Protein AF-A0A455UGQ3-F1 (afdb_monomer_lite)

Radius of gyration: 17.19 Å; chains: 1; bounding box: 38×40×40 Å

pLDDT: mean 86.92, std 17.11, range [35.88, 97.94]

InterPro domains:
  IPR006054 DNA polymerase III epsilon subunit, exonuclease domain [TIGR00573] (2-91)
  IPR012337 Ribonuclease H-like superfamily [SSF53098] (2-90)
  IPR013520 Ribonuclease H-like domain [PF00929] (2-85)
  IPR036397 Ribonuclease H superfamily [G3DSA:3.30.420.10] (1-94)

Sequence (102 aa):
MIHNAPFDVGFIDHELGMLNQQRKAPVLGPVRDHCAVLDTLTMARAMHPGQRNSLDALCKRYDIDNGHRVLHGALLDSEILAEVYLAMTGANSADLGCGLCG

Secondary structure (DSSP, 8-state):
-BTTHHHHHHHHHHHHHHHHHH-SSPPP--GGGTS---BHHHHHHHHSTTS--SHHHHHHHHT---TT-SS--HHHHHHHHHHHHHHHHT--TTTTT--S--

Structure (mmCIF, N/CA/C/O backbone):
data_AF-A0A455UGQ3-F1
#
_entry.id   AF-A0A455UGQ3-F1
#
loop_
_atom_site.group_PDB
_atom_site.id
_atom_site.type_symbol
_atom_site.label_atom_id
_atom_site.label_alt_id
_atom_site.label_comp_id
_atom_site.label_asym_id
_atom_site.label_entity_id
_atom_site.label_seq_id
_atom_site.pdbx_PDB_ins_code
_atom_site.Cartn_x
_atom_site.Cartn_y
_atom_site.Cartn_z
_atom_site.occupancy
_atom_site.B_iso_or_equiv
_atom_site.auth_seq_id
_atom_site.auth_comp_id
_atom_site.auth_asym_id
_atom_site.auth_atom_id
_atom_site.pdbx_PDB_model_num
ATOM 1 N N . MET A 1 1 ? -0.939 -6.042 -2.475 1.00 91.62 1 MET A N 1
ATOM 2 C CA . MET A 1 1 ? -1.850 -5.027 -1.899 1.00 91.62 1 MET A CA 1
ATOM 3 C C . MET A 1 1 ? -1.037 -3.791 -1.587 1.00 91.62 1 MET A C 1
ATOM 5 O O . MET A 1 1 ? 0.033 -3.936 -1.018 1.00 91.62 1 MET A O 1
ATOM 9 N N . ILE A 1 2 ? -1.479 -2.618 -2.029 1.00 96.25 2 ILE A N 1
ATOM 10 C CA . ILE A 1 2 ? -0.735 -1.361 -1.887 1.00 96.25 2 ILE A CA 1
ATOM 11 C C . ILE A 1 2 ? -1.746 -0.260 -1.564 1.00 96.25 2 ILE A C 1
ATOM 13 O O . ILE A 1 2 ? -2.832 -0.237 -2.144 1.00 96.25 2 ILE A O 1
ATOM 17 N N . HIS A 1 3 ? -1.419 0.632 -0.633 1.00 96.56 3 HIS A N 1
ATOM 18 C CA . HIS A 1 3 ? -2.263 1.782 -0.330 1.00 96.56 3 HIS A CA 1
ATOM 19 C C . HIS A 1 3 ? -1.915 2.931 -1.267 1.00 96.56 3 HIS A C 1
ATOM 21 O O . HIS A 1 3 ? -0.808 3.445 -1.185 1.00 96.56 3 HIS A O 1
ATOM 27 N N . ASN A 1 4 ? -2.850 3.330 -2.138 1.00 96.56 4 ASN A N 1
ATOM 28 C CA . ASN A 1 4 ? -2.581 4.225 -3.268 1.00 96.56 4 ASN A CA 1
ATOM 29 C C . ASN A 1 4 ? -1.672 3.574 -4.329 1.00 96.56 4 ASN A C 1
ATOM 31 O O . ASN A 1 4 ? -0.700 4.166 -4.794 1.00 96.56 4 ASN A O 1
ATOM 35 N N . ALA A 1 5 ? -2.038 2.358 -4.750 1.00 96.94 5 ALA A N 1
ATOM 36 C CA . ALA A 1 5 ? -1.253 1.529 -5.671 1.00 96.94 5 ALA A CA 1
ATOM 37 C C . ALA A 1 5 ? -0.688 2.217 -6.933 1.00 96.94 5 ALA A C 1
ATOM 39 O O . ALA A 1 5 ? 0.414 1.845 -7.336 1.00 96.94 5 ALA A O 1
ATOM 40 N N . PRO A 1 6 ? -1.367 3.188 -7.585 1.00 96.88 6 PRO A N 1
ATOM 41 C CA . PRO A 1 6 ? -0.798 3.872 -8.747 1.00 96.88 6 PRO A CA 1
ATOM 42 C C . PRO A 1 6 ? 0.550 4.554 -8.483 1.00 96.88 6 PRO A C 1
ATOM 44 O O . PRO A 1 6 ? 1.333 4.695 -9.418 1.00 96.88 6 PRO A O 1
ATOM 47 N N . PHE A 1 7 ? 0.822 4.965 -7.240 1.00 96.06 7 PHE A N 1
ATOM 48 C CA . PHE A 1 7 ? 2.097 5.565 -6.861 1.00 96.06 7 PHE A CA 1
ATOM 49 C C . PHE A 1 7 ? 3.225 4.529 -6.936 1.00 96.06 7 PHE A C 1
ATOM 51 O O . PHE A 1 7 ? 4.092 4.631 -7.801 1.00 96.06 7 PHE A O 1
ATOM 58 N N . ASP A 1 8 ? 3.177 3.492 -6.102 1.00 96.25 8 ASP A N 1
ATOM 59 C CA . ASP A 1 8 ? 4.235 2.482 -6.012 1.00 96.25 8 ASP A CA 1
ATOM 60 C C . ASP A 1 8 ? 4.390 1.683 -7.310 1.00 96.25 8 ASP A C 1
ATOM 62 O O . ASP A 1 8 ? 5.509 1.451 -7.760 1.00 96.25 8 ASP A O 1
ATOM 66 N N . VAL A 1 9 ? 3.282 1.303 -7.961 1.00 97.06 9 VAL A N 1
ATOM 67 C CA . VAL A 1 9 ? 3.337 0.592 -9.251 1.00 97.06 9 VAL A CA 1
ATOM 68 C C . VAL A 1 9 ? 3.991 1.460 -10.320 1.00 97.06 9 VAL A C 1
ATOM 70 O O . VAL A 1 9 ? 4.809 0.956 -11.080 1.00 97.06 9 VAL A O 1
ATOM 73 N N . GLY A 1 10 ? 3.693 2.763 -10.346 1.00 97.44 10 GLY A N 1
ATOM 74 C CA . GLY A 1 10 ? 4.334 3.692 -11.274 1.00 97.44 10 GLY A CA 1
ATOM 75 C C . GLY A 1 10 ? 5.847 3.782 -11.063 1.00 97.44 10 GLY A C 1
ATOM 76 O O . GLY A 1 10 ? 6.596 3.776 -12.039 1.00 97.44 10 GLY A O 1
ATOM 77 N N . PHE A 1 11 ? 6.303 3.808 -9.806 1.00 97.75 11 PHE A N 1
ATOM 78 C CA . PHE A 1 11 ? 7.732 3.777 -9.481 1.00 97.75 11 PHE A CA 1
ATOM 79 C C . PHE A 1 11 ? 8.393 2.463 -9.903 1.00 97.75 11 PHE A C 1
ATOM 81 O O . PHE A 1 11 ? 9.447 2.489 -10.534 1.00 97.75 11 PHE A O 1
ATOM 88 N N . ILE A 1 12 ? 7.773 1.319 -9.610 1.00 97.12 12 ILE A N 1
ATOM 89 C CA . ILE A 1 12 ? 8.338 0.015 -9.973 1.00 97.12 12 ILE A CA 1
ATOM 90 C C . ILE A 1 12 ? 8.400 -0.139 -11.497 1.00 97.12 12 ILE A C 1
ATOM 92 O O . ILE A 1 12 ? 9.448 -0.502 -12.023 1.00 97.12 12 ILE A O 1
ATOM 96 N N . ASP A 1 13 ? 7.323 0.181 -12.219 1.00 97.62 13 ASP A N 1
ATOM 97 C CA . ASP A 1 13 ? 7.289 0.108 -13.685 1.00 97.62 13 ASP A CA 1
ATOM 98 C C . ASP A 1 13 ? 8.355 1.019 -14.320 1.00 97.62 13 ASP A C 1
ATOM 100 O O . ASP A 1 13 ? 8.999 0.640 -15.302 1.00 97.62 13 ASP A O 1
ATOM 104 N N . HIS A 1 14 ? 8.591 2.202 -13.740 1.00 97.94 14 HIS A N 1
ATOM 105 C CA . HIS A 1 14 ? 9.648 3.110 -14.182 1.00 97.94 14 HIS A CA 1
ATOM 106 C C . HIS A 1 14 ? 11.047 2.500 -14.013 1.00 97.94 14 HIS A C 1
ATOM 108 O O . HIS A 1 14 ? 11.821 2.464 -14.973 1.00 97.94 14 HIS A O 1
ATOM 114 N N . GLU A 1 15 ? 11.352 1.970 -12.827 1.00 97.62 15 GLU A N 1
ATOM 115 C CA . GLU A 1 15 ? 12.637 1.326 -12.525 1.00 97.62 15 GLU A CA 1
ATOM 116 C C . GLU A 1 15 ? 12.868 0.076 -13.388 1.00 97.62 15 GLU A C 1
ATOM 118 O O . GLU A 1 15 ? 13.961 -0.136 -13.918 1.00 97.62 15 GLU A O 1
ATOM 123 N N . LEU A 1 16 ? 11.826 -0.730 -13.623 1.00 96.62 16 LEU A N 1
ATOM 124 C CA . LEU A 1 16 ? 11.881 -1.857 -14.560 1.00 96.62 16 LEU A CA 1
ATOM 125 C C . LEU A 1 16 ? 12.203 -1.384 -15.985 1.00 96.62 16 LEU A C 1
ATOM 127 O O . LEU A 1 16 ? 13.026 -1.997 -16.669 1.00 96.62 16 LEU A O 1
ATOM 131 N N . GLY A 1 17 ? 11.618 -0.264 -16.416 1.00 96.56 17 GLY A N 1
ATOM 132 C CA . GLY A 1 17 ? 11.936 0.390 -17.683 1.00 96.56 17 GLY A CA 1
ATOM 133 C C . GLY A 1 17 ? 13.405 0.809 -17.785 1.00 96.56 17 GLY A C 1
ATOM 134 O O . GLY A 1 17 ? 14.053 0.531 -18.796 1.00 96.56 17 GLY A O 1
ATOM 135 N N . MET A 1 18 ? 13.958 1.412 -16.729 1.00 97.19 18 MET A N 1
ATOM 136 C CA . MET A 1 18 ? 15.379 1.773 -16.663 1.00 97.19 18 MET A CA 1
ATOM 137 C C . MET A 1 18 ? 16.282 0.534 -16.715 1.00 97.19 18 MET A C 1
ATOM 139 O O . MET A 1 18 ? 17.250 0.497 -17.478 1.00 97.19 18 MET A O 1
ATOM 143 N N . LEU A 1 19 ? 15.939 -0.523 -15.977 1.00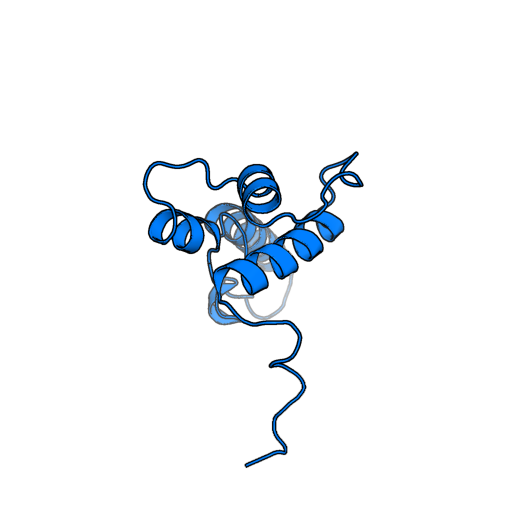 96.56 19 LEU A N 1
ATOM 144 C CA . LEU A 1 19 ? 16.678 -1.787 -15.996 1.00 96.56 19 LEU A CA 1
ATOM 145 C C . LEU A 1 19 ? 16.645 -2.458 -17.370 1.00 96.56 19 LEU A C 1
ATOM 147 O O . LEU A 1 19 ? 17.670 -2.992 -17.796 1.00 96.56 19 LEU A O 1
ATOM 151 N N . ASN A 1 20 ? 15.510 -2.419 -18.073 1.00 96.75 20 ASN A N 1
ATOM 152 C CA . ASN A 1 20 ? 15.364 -2.950 -19.432 1.00 96.75 20 ASN A CA 1
ATOM 153 C C . ASN A 1 20 ? 16.305 -2.270 -20.437 1.00 96.75 20 ASN A C 1
ATOM 155 O O . ASN A 1 20 ? 16.772 -2.926 -21.364 1.00 96.75 20 ASN A O 1
ATOM 159 N N . GLN A 1 21 ? 16.633 -0.990 -20.242 1.00 95.25 21 GLN A N 1
ATOM 160 C CA . GLN A 1 21 ? 17.599 -0.279 -21.090 1.00 95.25 21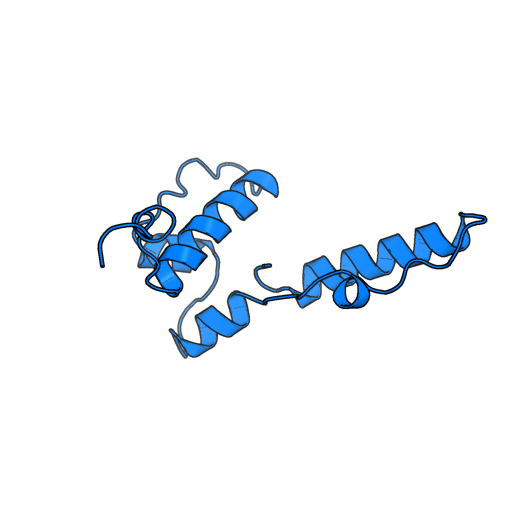 GLN A CA 1
ATOM 161 C C . GLN A 1 21 ? 19.049 -0.713 -20.831 1.00 95.25 21 GLN A C 1
ATOM 163 O O . GLN A 1 21 ? 19.893 -0.622 -21.720 1.00 95.25 21 GLN A O 1
ATOM 168 N N . GLN A 1 22 ? 19.350 -1.175 -19.617 1.00 95.38 22 GLN A N 1
ATOM 169 C CA . GLN A 1 22 ? 20.709 -1.526 -19.197 1.00 95.38 22 GLN A CA 1
ATOM 170 C C . GLN A 1 22 ? 21.025 -3.014 -19.378 1.00 95.38 22 GLN A C 1
ATOM 172 O O . GLN A 1 22 ? 22.176 -3.391 -19.615 1.00 95.38 22 GLN A O 1
ATOM 177 N N . ARG A 1 23 ? 20.019 -3.883 -19.251 1.00 94.69 23 ARG A N 1
ATOM 178 C CA . ARG A 1 23 ? 20.199 -5.339 -19.273 1.00 94.69 23 ARG A CA 1
ATOM 179 C C . ARG A 1 23 ? 20.134 -5.903 -20.691 1.00 94.69 23 ARG A C 1
ATOM 181 O O . ARG A 1 23 ? 19.262 -5.559 -21.477 1.00 94.69 23 ARG A O 1
ATOM 188 N N . LYS A 1 24 ? 21.003 -6.8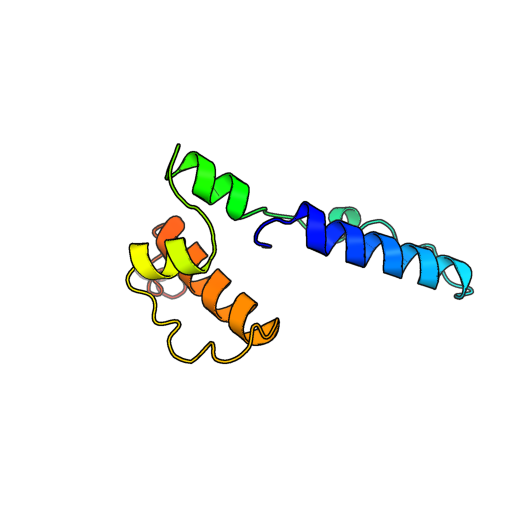70 -20.995 1.00 91.12 24 LYS A N 1
ATOM 189 C CA . LYS A 1 24 ? 20.919 -7.707 -22.208 1.00 91.12 24 LYS A CA 1
ATOM 190 C C . LYS A 1 24 ? 20.134 -8.990 -21.919 1.00 91.12 24 LYS A C 1
ATOM 192 O O . LYS A 1 24 ? 20.665 -10.090 -22.033 1.00 91.12 24 LYS A O 1
ATOM 197 N N . ALA A 1 25 ? 18.898 -8.836 -21.461 1.00 93.94 25 ALA A N 1
ATOM 198 C CA . ALA A 1 25 ? 18.004 -9.927 -21.075 1.00 93.94 25 ALA A CA 1
ATOM 199 C C . ALA A 1 25 ? 16.605 -9.684 -21.672 1.00 93.94 25 ALA A C 1
ATOM 201 O O . ALA A 1 25 ? 16.351 -8.580 -22.159 1.00 93.94 25 ALA A O 1
ATOM 202 N N . PRO A 1 26 ? 15.697 -10.677 -21.648 1.00 94.81 26 PRO A N 1
ATOM 203 C CA . PRO A 1 26 ? 14.304 -10.454 -22.020 1.00 94.81 26 PRO A CA 1
ATOM 204 C C . PRO A 1 26 ? 13.682 -9.286 -21.244 1.00 94.81 26 PRO A C 1
ATOM 206 O O . PRO A 1 26 ? 14.017 -9.060 -20.076 1.00 94.81 26 PRO A O 1
ATOM 209 N N . VAL A 1 27 ? 12.785 -8.560 -21.913 1.00 95.25 27 VAL A N 1
ATOM 210 C CA . VAL A 1 27 ? 12.093 -7.390 -21.360 1.00 95.25 27 VAL A CA 1
ATOM 211 C C . VAL A 1 27 ? 11.258 -7.814 -20.155 1.00 95.25 27 VAL A C 1
ATOM 213 O O . VAL A 1 27 ? 10.446 -8.732 -20.248 1.00 95.25 27 VAL A O 1
ATOM 216 N N . LEU A 1 28 ? 11.457 -7.127 -19.033 1.00 95.62 28 LEU A N 1
ATOM 217 C CA . LEU A 1 28 ? 10.560 -7.200 -17.886 1.00 95.62 28 LEU A CA 1
ATOM 218 C C . LEU A 1 28 ? 9.319 -6.359 -18.197 1.00 95.62 28 LEU A C 1
ATOM 220 O O . LEU A 1 28 ? 9.451 -5.172 -18.503 1.00 95.62 28 LEU A O 1
ATOM 224 N N . GLY A 1 29 ? 8.143 -6.986 -18.170 1.00 94.88 29 GLY A N 1
ATOM 225 C CA . GLY A 1 29 ? 6.864 -6.302 -18.348 1.00 94.88 29 GLY A CA 1
ATOM 226 C C . GLY A 1 29 ? 6.487 -5.457 -17.125 1.00 94.88 29 GLY A C 1
ATOM 227 O O . GLY A 1 29 ? 7.187 -5.491 -16.109 1.00 94.88 29 GLY A O 1
ATOM 228 N N . PRO A 1 30 ? 5.394 -4.683 -17.206 1.00 96.00 30 PRO A N 1
ATOM 229 C CA . PRO A 1 30 ? 4.851 -3.975 -16.052 1.00 96.00 30 PRO A CA 1
ATOM 230 C C . PRO A 1 30 ? 4.480 -4.938 -14.917 1.00 96.00 30 PRO A C 1
ATOM 232 O O . PRO A 1 30 ? 4.157 -6.105 -15.141 1.00 96.00 30 PRO A O 1
ATOM 235 N N . VAL A 1 31 ? 4.432 -4.432 -13.683 1.00 95.50 31 VAL A N 1
ATOM 236 C CA . VAL A 1 31 ? 4.114 -5.205 -12.466 1.00 95.50 31 VAL A CA 1
ATOM 237 C C . VAL A 1 31 ? 2.834 -6.030 -12.612 1.00 95.50 31 VAL A C 1
ATOM 239 O O . VAL A 1 31 ? 2.765 -7.166 -12.144 1.00 95.50 31 VAL A O 1
ATOM 242 N N . ARG A 1 32 ? 1.822 -5.482 -13.293 1.00 94.81 32 ARG A N 1
ATOM 243 C CA . ARG A 1 32 ? 0.521 -6.139 -13.496 1.00 94.81 32 ARG A CA 1
ATOM 244 C C . ARG A 1 32 ? 0.591 -7.430 -14.313 1.00 94.81 32 ARG A C 1
ATOM 246 O O . ARG A 1 32 ? -0.305 -8.256 -14.175 1.00 94.81 32 ARG A O 1
ATOM 253 N N . ASP A 1 33 ? 1.639 -7.621 -15.108 1.00 96.12 33 ASP A N 1
ATOM 254 C CA . ASP A 1 33 ? 1.845 -8.857 -15.870 1.00 96.12 33 ASP A CA 1
ATOM 255 C C . ASP A 1 33 ? 2.365 -9.992 -14.973 1.00 96.12 33 ASP A C 1
ATOM 257 O O . ASP A 1 33 ? 2.277 -11.168 -15.324 1.00 96.12 33 ASP A O 1
ATOM 261 N N . HIS A 1 34 ? 2.900 -9.644 -13.800 1.00 94.44 34 HIS A N 1
ATOM 262 C CA . HIS A 1 34 ? 3.522 -10.576 -12.865 1.00 94.44 34 HIS A CA 1
ATOM 263 C C . HIS A 1 34 ? 2.648 -10.877 -11.646 1.00 94.44 34 HIS A C 1
ATOM 265 O O . HIS A 1 34 ? 2.751 -11.964 -11.074 1.00 94.44 34 HIS A O 1
ATOM 271 N N . CYS A 1 35 ? 1.797 -9.940 -11.221 1.00 94.44 35 CYS A N 1
ATOM 272 C CA . CYS A 1 35 ? 0.927 -10.137 -10.068 1.00 94.44 35 CYS A CA 1
ATOM 273 C C . CYS A 1 35 ? -0.346 -9.282 -10.112 1.00 94.44 35 CYS A C 1
ATOM 275 O O . CYS A 1 35 ? -0.431 -8.244 -10.769 1.00 94.44 35 CYS A O 1
ATOM 277 N N . ALA A 1 36 ? -1.351 -9.712 -9.346 1.00 96.31 36 ALA A N 1
ATOM 278 C CA . ALA A 1 36 ? -2.548 -8.919 -9.121 1.00 96.31 36 ALA A CA 1
ATOM 279 C C . ALA A 1 36 ? -2.241 -7.709 -8.221 1.00 96.31 36 ALA A C 1
ATOM 281 O O . ALA A 1 36 ? -1.659 -7.839 -7.141 1.00 96.31 36 ALA A O 1
ATOM 282 N N . VAL A 1 37 ? -2.700 -6.527 -8.640 1.00 95.81 37 VAL A N 1
ATOM 283 C CA . VAL A 1 37 ? -2.548 -5.277 -7.886 1.00 95.81 37 VAL A CA 1
ATOM 284 C C . VAL A 1 37 ? -3.886 -4.883 -7.267 1.00 95.81 37 VAL A C 1
ATOM 286 O O . VAL A 1 37 ? -4.819 -4.506 -7.971 1.00 95.81 37 VAL A O 1
ATOM 289 N N . LEU A 1 38 ? -3.950 -4.926 -5.936 1.00 96.00 38 LEU A N 1
ATOM 290 C CA . LEU A 1 38 ? -5.078 -4.428 -5.149 1.00 96.00 38 LEU A CA 1
ATOM 291 C C . LEU A 1 38 ? -4.736 -3.072 -4.524 1.00 96.00 38 LEU A C 1
ATOM 293 O O . LEU A 1 38 ? -3.803 -2.999 -3.719 1.00 96.00 38 LEU A O 1
ATOM 297 N N . ASP A 1 39 ? -5.517 -2.041 -4.858 1.00 97.06 39 ASP A N 1
ATOM 298 C CA . ASP A 1 39 ? -5.443 -0.718 -4.232 1.00 97.06 39 ASP A CA 1
ATOM 299 C C . ASP A 1 39 ? -6.362 -0.627 -3.007 1.00 97.06 39 ASP A C 1
ATOM 301 O O . ASP A 1 39 ? -7.589 -0.539 -3.120 1.00 97.06 39 ASP A O 1
ATOM 305 N N . THR A 1 40 ? -5.762 -0.610 -1.820 1.00 96.62 40 THR A N 1
ATOM 306 C CA . THR A 1 40 ? -6.516 -0.561 -0.563 1.00 96.62 40 THR A CA 1
ATOM 307 C C . THR A 1 40 ? -7.120 0.814 -0.290 1.00 96.62 40 THR A C 1
ATOM 309 O O . THR A 1 40 ? -8.084 0.900 0.465 1.00 96.62 40 THR A O 1
ATOM 312 N N . LEU A 1 41 ? -6.626 1.890 -0.919 1.00 97.44 41 LEU A N 1
ATOM 313 C CA . LEU A 1 41 ? -7.217 3.222 -0.766 1.00 97.44 41 LEU A CA 1
ATOM 314 C C . LEU A 1 41 ? -8.579 3.294 -1.458 1.00 97.44 41 LEU A C 1
ATOM 316 O O . LEU A 1 41 ? -9.536 3.834 -0.902 1.00 97.44 41 LEU A O 1
ATOM 320 N N . THR A 1 42 ? -8.682 2.728 -2.659 1.00 97.12 42 THR A N 1
ATOM 321 C CA . THR A 1 42 ? -9.958 2.598 -3.370 1.00 97.12 42 THR A CA 1
ATOM 322 C C . THR A 1 42 ? -10.954 1.766 -2.560 1.00 97.12 42 THR A C 1
ATOM 324 O O . THR A 1 42 ? -12.105 2.174 -2.402 1.00 97.12 42 THR A O 1
ATOM 327 N N . MET A 1 43 ? -10.498 0.660 -1.965 1.00 96.06 43 MET A N 1
ATOM 328 C CA . MET A 1 43 ? -11.328 -0.160 -1.079 1.00 96.06 43 MET A CA 1
ATOM 329 C C . MET A 1 43 ? -11.810 0.631 0.150 1.00 96.06 43 MET A C 1
ATOM 331 O O . MET A 1 43 ? -13.008 0.685 0.422 1.00 96.06 43 MET A O 1
ATOM 335 N N . ALA A 1 44 ? -10.903 1.334 0.833 1.00 96.88 44 ALA A N 1
ATOM 336 C CA . ALA A 1 44 ? -11.228 2.165 1.989 1.00 96.88 44 ALA A CA 1
ATOM 337 C C . ALA A 1 44 ? -12.219 3.293 1.647 1.00 96.88 44 ALA A C 1
ATOM 339 O O . ALA A 1 44 ? -13.148 3.554 2.408 1.00 96.88 44 ALA A O 1
ATOM 340 N N . ARG A 1 45 ? -12.078 3.930 0.475 1.00 97.38 45 ARG A N 1
ATOM 341 C CA . ARG A 1 45 ? -13.006 4.966 -0.016 1.00 97.38 45 ARG A CA 1
ATOM 342 C C . ARG A 1 45 ? -14.411 4.437 -0.277 1.00 97.38 45 ARG A C 1
ATOM 344 O O . ARG A 1 45 ? -15.367 5.172 -0.043 1.00 97.38 45 ARG A O 1
ATOM 351 N N . ALA A 1 46 ? -14.534 3.201 -0.756 1.00 96.38 46 ALA A N 1
ATOM 352 C CA . ALA A 1 46 ? -15.829 2.561 -0.956 1.00 96.38 46 ALA A CA 1
ATOM 353 C C . ALA A 1 46 ? -16.509 2.227 0.382 1.00 96.38 46 ALA A C 1
ATOM 355 O O . ALA A 1 46 ? -17.712 2.428 0.522 1.00 96.38 46 ALA A O 1
ATOM 356 N N . MET A 1 47 ? -15.738 1.768 1.373 1.00 94.81 47 MET A N 1
ATOM 357 C CA . MET A 1 47 ? -16.252 1.428 2.706 1.00 94.81 47 MET A CA 1
ATOM 358 C C . MET A 1 47 ? -16.590 2.657 3.559 1.00 94.81 47 MET A C 1
ATOM 360 O O . MET A 1 47 ? -17.596 2.663 4.263 1.00 94.81 47 MET A O 1
ATOM 364 N N . HIS A 1 48 ? -15.764 3.705 3.493 1.00 95.31 48 HIS A N 1
ATOM 365 C CA . HIS A 1 48 ? -15.897 4.922 4.301 1.00 95.31 48 HIS A CA 1
ATOM 366 C C . HIS A 1 48 ? -15.998 6.160 3.399 1.00 95.31 48 HIS A C 1
ATOM 368 O O . HIS A 1 48 ? -15.068 6.982 3.347 1.00 95.31 48 HIS A O 1
ATOM 374 N N . PRO A 1 49 ? -17.113 6.310 2.661 1.00 95.81 49 PRO A N 1
ATOM 375 C CA . PRO A 1 49 ? -17.284 7.399 1.710 1.00 95.81 49 PRO A CA 1
ATOM 376 C C . PRO A 1 49 ? -17.294 8.757 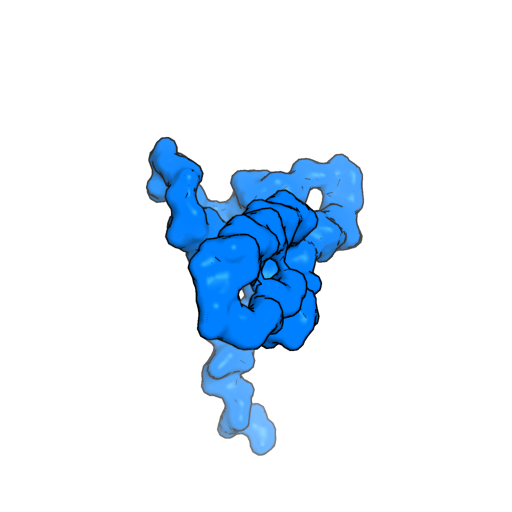2.420 1.00 95.81 49 PRO A C 1
ATOM 378 O O . PRO A 1 49 ? -17.901 8.928 3.476 1.00 95.81 49 PRO A O 1
ATOM 381 N N . GLY A 1 50 ? -16.594 9.735 1.839 1.00 95.06 50 GLY A N 1
ATOM 382 C CA . GLY A 1 50 ? -16.497 11.098 2.378 1.00 95.06 50 GLY A CA 1
ATOM 383 C C . GLY A 1 50 ? -15.604 11.252 3.615 1.00 95.06 50 GLY A C 1
ATOM 384 O O . GLY A 1 50 ? -15.475 12.358 4.135 1.00 95.06 50 GLY A O 1
ATOM 385 N N . GLN A 1 51 ? -14.963 10.178 4.082 1.00 95.75 51 GLN A N 1
ATOM 386 C CA . GLN A 1 51 ? -14.100 10.206 5.263 1.00 95.75 51 GLN A CA 1
ATOM 387 C C . GLN A 1 51 ? -12.614 10.206 4.883 1.00 95.75 51 GLN A C 1
ATOM 389 O O . GLN A 1 51 ? -12.225 9.943 3.740 1.00 95.75 51 GLN A O 1
ATOM 394 N N . ARG A 1 52 ? -11.756 10.515 5.863 1.00 96.31 52 ARG A N 1
ATOM 395 C CA . ARG A 1 52 ? -10.304 10.371 5.703 1.00 96.31 52 ARG A CA 1
ATOM 396 C C . ARG A 1 52 ? -9.960 8.884 5.645 1.00 96.31 52 ARG A C 1
ATOM 398 O O . ARG A 1 52 ? -10.266 8.153 6.580 1.00 96.31 52 ARG A O 1
ATOM 405 N N . ASN A 1 53 ? -9.305 8.482 4.561 1.00 96.81 53 ASN A N 1
ATOM 406 C CA . ASN A 1 53 ? -8.907 7.101 4.280 1.00 96.81 53 ASN A CA 1
ATOM 407 C C . ASN A 1 53 ? -7.383 6.962 4.153 1.00 96.81 53 ASN A C 1
ATOM 409 O O . ASN A 1 53 ? -6.912 6.111 3.413 1.00 96.81 53 ASN A O 1
ATOM 413 N N . SER A 1 54 ? -6.615 7.826 4.825 1.00 95.56 54 SER A N 1
ATOM 414 C CA . SER A 1 54 ? -5.170 7.626 4.973 1.00 95.56 54 SER A CA 1
ATOM 415 C C . SER A 1 54 ? -4.891 6.465 5.927 1.00 95.56 54 SER A C 1
ATOM 417 O O . SER A 1 54 ? -5.725 6.171 6.785 1.00 95.56 54 SER A O 1
ATOM 419 N N . LEU A 1 55 ? -3.703 5.861 5.833 1.00 92.94 55 LEU A N 1
ATOM 420 C CA . LEU A 1 55 ? -3.295 4.765 6.716 1.00 92.94 55 LEU A CA 1
ATOM 421 C C . LEU A 1 55 ? -3.480 5.130 8.201 1.00 92.94 55 LEU A C 1
ATOM 423 O O . LEU A 1 55 ? -4.161 4.408 8.914 1.00 92.94 55 LEU A O 1
ATOM 427 N N . ASP A 1 56 ? -3.041 6.319 8.630 1.00 92.19 56 ASP A N 1
ATOM 428 C CA . ASP A 1 56 ? -3.234 6.789 10.015 1.00 92.19 56 ASP A CA 1
ATOM 429 C C . ASP A 1 56 ? -4.708 6.946 10.420 1.00 92.19 56 ASP A C 1
ATOM 431 O O . ASP A 1 56 ? -5.069 6.750 11.581 1.00 92.19 56 ASP A O 1
ATOM 435 N N . ALA A 1 57 ? -5.576 7.344 9.484 1.00 95.06 57 ALA A N 1
ATOM 436 C CA . ALA A 1 57 ? -7.005 7.475 9.757 1.00 95.06 57 ALA A CA 1
ATOM 437 C C . ALA A 1 57 ? -7.675 6.101 9.876 1.00 95.06 57 ALA A C 1
ATOM 439 O O . ALA A 1 57 ? -8.609 5.943 10.662 1.00 95.06 57 ALA A O 1
ATOM 440 N N . LEU A 1 58 ? -7.191 5.118 9.115 1.00 95.38 58 LEU A N 1
ATOM 441 C CA . LEU A 1 58 ? -7.647 3.736 9.187 1.00 95.38 58 LEU A CA 1
ATOM 442 C C . LEU A 1 58 ? -7.140 3.059 10.465 1.00 95.38 58 LEU A C 1
ATOM 444 O O . LEU A 1 58 ? -7.945 2.427 11.139 1.00 95.38 58 LEU A O 1
ATOM 448 N N . CYS A 1 59 ? -5.886 3.282 10.874 1.00 94.12 59 CYS A N 1
ATOM 449 C CA . CYS A 1 59 ? -5.365 2.798 12.157 1.00 94.12 59 CYS A CA 1
ATOM 450 C C . CYS A 1 59 ? -6.243 3.245 13.326 1.00 94.12 59 CYS A C 1
ATOM 452 O O . CYS A 1 59 ? -6.736 2.425 14.091 1.00 94.12 59 CYS A O 1
ATOM 454 N N . LYS A 1 60 ? -6.544 4.548 13.392 1.00 93.44 60 LYS A N 1
ATOM 455 C CA . LYS A 1 60 ? -7.426 5.114 14.424 1.00 93.44 60 LYS A CA 1
ATOM 456 C C . LYS A 1 60 ? -8.847 4.559 14.381 1.00 93.44 60 LYS A C 1
ATOM 458 O O . LYS A 1 60 ? -9.503 4.498 15.412 1.00 93.44 60 LYS A O 1
ATOM 463 N N . ARG A 1 61 ? -9.355 4.214 13.195 1.00 94.38 61 ARG A N 1
ATOM 464 C CA . ARG A 1 61 ? -10.711 3.671 13.030 1.00 94.38 61 ARG A CA 1
ATOM 465 C C . ARG A 1 61 ? -10.816 2.243 13.548 1.00 94.38 61 ARG A C 1
ATOM 467 O O . ARG A 1 61 ? -11.844 1.891 14.114 1.00 94.38 61 ARG A O 1
ATOM 474 N N . TYR A 1 62 ? -9.791 1.444 13.289 1.00 93.69 62 TYR A N 1
ATOM 475 C CA . TYR A 1 62 ? -9.772 0.017 13.588 1.00 93.69 62 TYR A CA 1
ATOM 476 C C . TYR A 1 62 ? -9.034 -0.319 14.888 1.00 93.69 62 TYR A C 1
ATOM 478 O O . TYR A 1 62 ? -8.815 -1.493 15.152 1.00 93.69 62 TYR A O 1
ATOM 486 N N . ASP A 1 63 ? -8.685 0.695 15.687 1.00 92.06 63 ASP A N 1
ATOM 487 C CA . ASP A 1 63 ? -7.947 0.558 16.951 1.00 92.06 63 ASP A CA 1
ATOM 488 C C . ASP A 1 63 ? -6.611 -0.196 16.791 1.00 92.06 63 ASP A C 1
ATOM 490 O O . ASP A 1 63 ? -6.214 -1.008 17.621 1.00 92.06 63 ASP A O 1
ATOM 494 N N . ILE A 1 64 ? -5.923 0.066 15.673 1.00 90.56 64 ILE A N 1
ATOM 495 C CA . ILE A 1 64 ? -4.611 -0.505 15.351 1.00 90.56 64 ILE A CA 1
ATOM 496 C C . ILE A 1 64 ? -3.532 0.437 15.875 1.00 90.56 64 ILE A C 1
ATOM 498 O O . ILE A 1 64 ? -3.508 1.622 15.518 1.00 90.56 64 ILE A O 1
ATOM 502 N N . ASP A 1 65 ? -2.624 -0.098 16.690 1.00 86.06 65 ASP A N 1
ATOM 503 C CA . ASP A 1 65 ? -1.510 0.668 17.235 1.00 86.06 65 ASP A CA 1
ATOM 504 C C . ASP A 1 65 ? -0.511 1.035 16.130 1.00 86.06 65 ASP A C 1
ATOM 506 O O . ASP A 1 65 ? 0.080 0.186 15.467 1.00 86.06 65 ASP A O 1
ATOM 510 N N . ASN A 1 66 ? -0.309 2.336 15.938 1.00 82.25 66 ASN A N 1
ATOM 511 C CA . ASN A 1 66 ? 0.720 2.886 15.066 1.00 82.25 66 ASN A CA 1
ATOM 512 C C . ASN A 1 66 ? 1.720 3.768 15.833 1.00 82.25 66 ASN A C 1
ATOM 514 O O . ASN A 1 66 ? 2.491 4.498 15.211 1.00 82.25 66 ASN A O 1
ATOM 518 N N . GLY A 1 67 ? 1.740 3.706 17.171 1.00 70.56 67 GLY A N 1
ATOM 519 C CA . GLY A 1 67 ? 2.572 4.540 18.045 1.00 70.56 67 GLY A CA 1
ATOM 520 C C . GLY A 1 67 ? 4.078 4.334 17.868 1.00 70.56 67 GLY A C 1
ATOM 521 O O . GLY A 1 67 ? 4.868 5.231 18.157 1.00 70.56 67 GLY A O 1
ATOM 522 N N . HIS A 1 68 ? 4.484 3.191 17.313 1.00 68.50 68 HIS A N 1
ATOM 523 C CA . HIS A 1 68 ? 5.873 2.897 16.960 1.00 68.50 68 HIS A CA 1
ATOM 524 C C . HIS A 1 68 ? 6.294 3.494 15.595 1.00 68.50 68 HIS A C 1
ATOM 526 O O . HIS A 1 68 ? 7.483 3.462 15.262 1.00 68.50 68 HIS A O 1
ATOM 532 N N . ARG A 1 69 ? 5.374 4.109 14.820 1.00 68.88 69 ARG A N 1
ATOM 533 C CA . ARG A 1 69 ? 5.695 4.899 13.607 1.00 68.88 69 ARG A CA 1
ATOM 534 C C . ARG A 1 69 ? 6.326 6.240 13.988 1.00 68.88 69 ARG A C 1
ATOM 536 O O . ARG A 1 69 ? 5.709 7.296 13.874 1.00 68.88 69 ARG A O 1
ATOM 543 N N . VAL A 1 70 ? 7.589 6.222 14.407 1.00 61.78 70 VAL A N 1
ATOM 544 C CA . VAL A 1 70 ? 8.382 7.458 14.551 1.00 61.78 70 VAL A CA 1
ATOM 545 C C . VAL A 1 70 ? 8.907 7.929 13.186 1.00 61.78 70 VAL A C 1
ATOM 547 O O . VAL A 1 70 ? 8.977 9.128 12.923 1.00 61.78 70 VAL A O 1
ATOM 550 N N . LEU A 1 71 ? 9.207 6.990 12.281 1.00 68.31 71 LEU A N 1
ATOM 551 C CA . LEU A 1 71 ? 9.516 7.242 10.872 1.00 68.31 71 LEU A CA 1
ATOM 552 C C . LEU A 1 71 ? 8.592 6.419 9.968 1.00 68.31 71 LEU A C 1
ATOM 554 O O . LEU A 1 71 ? 8.253 5.281 10.286 1.00 68.31 71 LEU A O 1
ATOM 558 N N . HIS A 1 72 ? 8.238 6.994 8.818 1.00 70.94 72 HIS A N 1
ATOM 559 C CA . HIS A 1 72 ? 7.486 6.324 7.754 1.00 70.94 72 HIS A CA 1
ATOM 560 C C . HIS A 1 72 ? 8.413 5.334 7.034 1.00 70.94 72 HIS A C 1
ATOM 562 O O . HIS A 1 72 ? 9.022 5.657 6.015 1.00 70.94 72 HIS A O 1
ATOM 568 N N . GLY A 1 73 ? 8.610 4.160 7.630 1.00 82.56 73 GLY A N 1
ATOM 569 C CA . GLY A 1 73 ? 9.394 3.080 7.041 1.00 82.56 73 GLY A CA 1
ATOM 570 C C . GLY A 1 73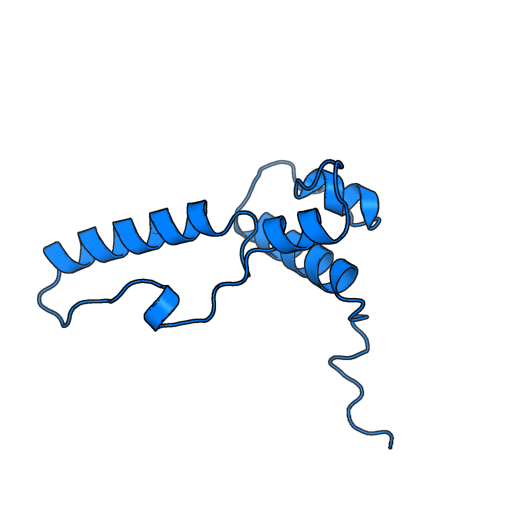 ? 8.507 2.178 6.192 1.00 82.56 73 GLY A C 1
ATOM 571 O O . GLY A 1 73 ? 7.487 1.705 6.679 1.00 82.56 73 GLY A O 1
ATOM 572 N N . ALA A 1 74 ? 8.921 1.875 4.958 1.00 87.19 74 ALA A N 1
ATOM 573 C CA . ALA A 1 74 ? 8.148 1.024 4.045 1.00 87.19 74 ALA A CA 1
ATOM 574 C C . ALA A 1 74 ? 7.791 -0.352 4.644 1.00 87.19 74 ALA A C 1
ATOM 576 O O . ALA A 1 74 ? 6.710 -0.877 4.386 1.00 87.19 74 ALA A O 1
ATOM 577 N N . LEU A 1 75 ? 8.680 -0.919 5.469 1.00 88.19 75 LEU A N 1
ATOM 578 C CA . LEU A 1 75 ? 8.431 -2.175 6.179 1.00 88.19 75 LEU A CA 1
ATOM 579 C C . LEU A 1 75 ? 7.276 -2.037 7.180 1.00 88.19 75 LEU A C 1
ATOM 581 O O . LEU A 1 75 ? 6.291 -2.760 7.077 1.00 88.19 75 LEU A O 1
ATOM 585 N N . LEU A 1 76 ? 7.371 -1.063 8.086 1.00 88.62 76 LEU A N 1
ATOM 586 C CA . LEU A 1 76 ? 6.351 -0.807 9.103 1.00 88.62 76 LEU A CA 1
ATOM 587 C C . LEU A 1 76 ? 5.004 -0.424 8.472 1.00 88.62 76 LEU A C 1
ATOM 589 O O . LEU A 1 76 ? 3.950 -0.866 8.915 1.00 88.62 76 LEU A O 1
ATOM 593 N N . ASP A 1 77 ? 5.032 0.353 7.391 1.00 90.31 77 ASP A N 1
ATOM 594 C CA . ASP A 1 77 ? 3.827 0.731 6.653 1.00 90.31 77 ASP A CA 1
ATOM 595 C C . ASP A 1 77 ? 3.160 -0.479 5.992 1.00 90.31 77 ASP A C 1
ATOM 597 O O . ASP A 1 77 ? 1.933 -0.539 5.922 1.00 90.31 77 ASP A O 1
ATOM 601 N N . SER A 1 78 ? 3.952 -1.460 5.549 1.00 91.94 78 SER A N 1
ATOM 602 C CA . SER A 1 78 ? 3.442 -2.714 4.988 1.00 91.94 78 SER A CA 1
ATOM 603 C C . SER A 1 78 ? 2.802 -3.605 6.056 1.00 91.94 78 SER A C 1
ATOM 605 O O . SER A 1 78 ? 1.757 -4.199 5.792 1.00 91.94 78 SER A O 1
ATOM 607 N N . GLU A 1 79 ? 3.386 -3.671 7.256 1.00 90.94 79 GLU A N 1
ATOM 608 C CA . GLU A 1 79 ? 2.833 -4.409 8.404 1.00 90.94 79 GLU A CA 1
ATOM 609 C C . GLU A 1 79 ? 1.489 -3.816 8.842 1.00 90.94 79 GLU A C 1
ATOM 611 O O . GLU A 1 79 ? 0.470 -4.507 8.862 1.00 90.94 79 GLU A O 1
ATOM 616 N N . ILE A 1 80 ? 1.451 -2.501 9.058 1.00 92.25 80 ILE A N 1
ATOM 617 C CA . ILE A 1 80 ? 0.226 -1.782 9.425 1.00 92.25 80 ILE A CA 1
ATOM 618 C C . ILE A 1 80 ? -0.841 -1.922 8.338 1.00 92.25 80 ILE A C 1
ATOM 620 O O . ILE A 1 80 ? -2.025 -2.098 8.629 1.00 92.25 80 ILE A O 1
ATOM 624 N N . LEU A 1 81 ? -0.444 -1.860 7.065 1.00 94.94 81 LEU A N 1
ATOM 625 C CA . LEU A 1 81 ? -1.376 -2.040 5.960 1.00 94.94 81 LEU A CA 1
ATOM 626 C C . LEU A 1 81 ? -1.992 -3.447 5.942 1.00 94.94 81 LEU A C 1
ATOM 628 O O . LEU A 1 81 ? -3.160 -3.584 5.567 1.00 94.94 81 LEU A O 1
ATOM 632 N N . ALA A 1 82 ? -1.241 -4.476 6.340 1.00 94.25 82 ALA A N 1
ATOM 633 C CA . ALA A 1 82 ? -1.761 -5.833 6.456 1.00 94.25 82 ALA A CA 1
ATOM 634 C C . ALA A 1 82 ? -2.841 -5.924 7.545 1.00 94.25 82 ALA A C 1
ATOM 636 O O . ALA A 1 82 ? -3.926 -6.444 7.281 1.00 94.25 82 ALA A O 1
ATOM 637 N N . GLU A 1 83 ? -2.599 -5.343 8.722 1.00 93.31 83 GLU A N 1
ATOM 638 C CA . GLU A 1 83 ? -3.584 -5.298 9.812 1.00 93.31 83 GLU A CA 1
ATOM 639 C C . GLU A 1 83 ? -4.845 -4.520 9.416 1.00 93.31 83 GLU A C 1
ATOM 641 O O . GLU A 1 83 ? -5.967 -5.005 9.572 1.00 93.31 83 GLU A O 1
ATOM 646 N N . VAL A 1 84 ? -4.668 -3.344 8.808 1.00 94.75 84 VAL A N 1
ATOM 647 C CA . VAL A 1 84 ? -5.768 -2.513 8.300 1.00 94.75 84 VAL A CA 1
ATOM 648 C C . VAL A 1 84 ? -6.596 -3.272 7.259 1.00 94.75 84 VAL A C 1
ATOM 650 O O . VAL A 1 84 ? -7.823 -3.180 7.251 1.00 94.75 84 VAL A O 1
ATOM 653 N N . TYR A 1 85 ? -5.958 -4.043 6.381 1.00 95.19 85 TYR A N 1
ATOM 654 C CA . TYR A 1 85 ? -6.654 -4.850 5.381 1.00 95.19 85 TYR A CA 1
ATOM 655 C C . TYR A 1 85 ? -7.467 -5.996 5.987 1.00 95.19 85 TYR A C 1
ATOM 657 O O . TYR A 1 85 ? -8.610 -6.207 5.573 1.00 95.19 85 TYR A O 1
ATOM 665 N N . LEU A 1 86 ? -6.914 -6.709 6.970 1.00 94.00 86 LEU A N 1
ATOM 666 C CA . LEU A 1 86 ? -7.644 -7.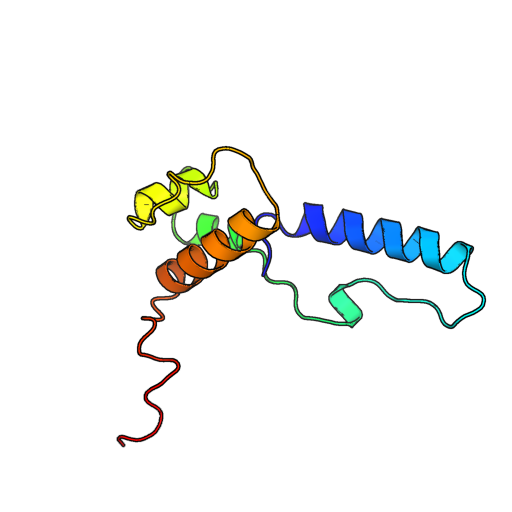752 7.695 1.00 94.00 86 LEU A CA 1
ATOM 667 C C . LEU A 1 86 ? -8.871 -7.161 8.402 1.00 94.00 86 LEU A C 1
ATOM 669 O O . LEU A 1 86 ? -9.984 -7.658 8.227 1.00 94.00 86 LEU A O 1
ATOM 673 N N . ALA A 1 87 ? -8.700 -6.024 9.082 1.00 93.25 87 ALA A N 1
ATOM 674 C CA . ALA A 1 87 ? -9.798 -5.312 9.732 1.00 93.25 87 ALA A CA 1
ATOM 675 C C . ALA A 1 87 ? -10.873 -4.829 8.735 1.00 93.25 87 ALA A C 1
ATOM 677 O O . ALA A 1 87 ? -12.068 -4.909 9.019 1.00 93.25 87 ALA A O 1
ATOM 678 N N . MET A 1 88 ? -10.477 -4.366 7.542 1.00 93.19 88 MET A N 1
ATOM 679 C CA . MET A 1 88 ? -11.413 -3.971 6.479 1.00 93.19 88 MET A CA 1
ATOM 680 C C . MET A 1 88 ? -12.185 -5.153 5.881 1.00 93.19 88 MET A C 1
ATOM 682 O O . MET A 1 88 ? -13.344 -4.997 5.507 1.00 93.19 88 MET A O 1
ATOM 686 N N . THR A 1 89 ? -11.561 -6.322 5.759 1.00 91.56 89 THR A N 1
ATOM 687 C CA . THR A 1 89 ? -12.178 -7.490 5.108 1.00 91.56 89 THR A CA 1
ATOM 688 C C . THR A 1 89 ? -12.984 -8.364 6.064 1.00 91.56 89 THR A C 1
ATOM 690 O O . THR A 1 89 ? -13.659 -9.287 5.615 1.00 91.56 89 THR A O 1
ATOM 693 N N . GLY A 1 90 ? -12.952 -8.076 7.370 1.00 80.12 90 GLY A N 1
ATOM 694 C CA . GLY A 1 90 ? -13.609 -8.904 8.383 1.00 80.12 90 GLY A CA 1
ATOM 695 C C . GLY A 1 90 ? -12.955 -10.278 8.550 1.00 80.12 90 GLY A C 1
ATOM 696 O O . GLY A 1 90 ? -13.509 -11.137 9.235 1.00 80.12 90 GLY A O 1
ATOM 697 N N . ALA A 1 91 ? -11.780 -10.486 7.945 1.00 60.94 91 ALA A N 1
ATOM 698 C CA . ALA A 1 91 ? -10.960 -11.659 8.170 1.00 60.94 91 ALA A CA 1
ATOM 699 C C . ALA A 1 91 ? -10.333 -11.524 9.560 1.00 60.94 91 ALA A C 1
ATOM 701 O O . ALA A 1 91 ? -9.279 -10.913 9.736 1.00 60.94 91 ALA A O 1
ATOM 702 N N . ASN A 1 92 ? -11.004 -12.076 10.571 1.00 49.72 92 ASN A N 1
ATOM 703 C CA . ASN A 1 92 ? -10.361 -12.316 11.854 1.00 49.72 92 ASN A CA 1
ATOM 704 C C . ASN A 1 92 ? -9.113 -13.166 11.591 1.00 49.72 92 ASN A C 1
ATOM 706 O O . ASN A 1 92 ? -9.181 -14.149 10.854 1.00 49.72 92 ASN A O 1
ATOM 710 N N . SER A 1 93 ? -7.997 -12.862 12.249 1.00 46.47 93 SER A N 1
ATOM 711 C CA . SER A 1 93 ? -6.756 -13.654 12.198 1.00 46.47 93 SER A CA 1
ATOM 712 C C . SER A 1 93 ? -6.955 -15.149 12.539 1.00 46.47 93 SER A C 1
ATOM 714 O O . SER A 1 93 ? -6.051 -15.954 12.342 1.00 46.47 93 SER A O 1
ATOM 716 N N . ALA A 1 94 ? -8.139 -15.532 13.032 1.00 43.75 94 ALA A N 1
ATOM 717 C CA . ALA A 1 94 ? -8.582 -16.904 13.263 1.00 43.75 94 ALA A CA 1
ATOM 718 C C . ALA A 1 94 ? -8.975 -17.682 11.985 1.00 43.75 94 ALA A C 1
ATOM 720 O O . ALA A 1 94 ? -8.954 -18.912 12.001 1.00 43.75 94 ALA A O 1
ATOM 721 N N . ASP A 1 95 ? -9.306 -17.008 10.880 1.00 44.22 95 ASP A N 1
ATOM 722 C CA . ASP A 1 95 ? -9.876 -17.657 9.686 1.00 44.22 95 ASP A CA 1
ATOM 723 C C . ASP A 1 95 ? -8.816 -18.160 8.687 1.00 44.22 95 ASP A C 1
ATOM 725 O O . ASP A 1 95 ? -9.118 -18.910 7.765 1.00 44.22 95 ASP A O 1
ATOM 729 N N . LEU A 1 96 ? -7.534 -17.837 8.908 1.00 48.72 96 LEU A N 1
ATOM 730 C CA . LEU A 1 96 ? -6.416 -18.474 8.196 1.00 48.72 96 LEU A CA 1
ATOM 731 C C . LEU A 1 96 ? -5.968 -19.810 8.828 1.00 48.72 96 LEU A C 1
ATOM 733 O O . LEU A 1 96 ? -5.051 -20.446 8.310 1.00 48.72 96 LEU A O 1
ATOM 737 N N . GLY A 1 97 ? -6.595 -20.247 9.931 1.00 42.41 97 GLY A N 1
ATOM 738 C CA . GLY A 1 97 ? -6.204 -21.450 10.680 1.00 42.41 97 GLY A CA 1
ATOM 739 C C . GLY A 1 97 ? -7.291 -22.510 10.890 1.00 42.41 97 GLY A C 1
ATOM 740 O O . GLY A 1 97 ? -6.967 -23.599 11.359 1.00 42.41 97 GLY A O 1
ATOM 741 N N . CYS A 1 98 ? -8.558 -22.253 10.553 1.00 39.19 98 CYS A N 1
ATOM 742 C CA . CYS A 1 98 ? -9.661 -23.170 10.869 1.00 39.19 98 CYS A CA 1
ATOM 743 C C . CYS A 1 98 ? -10.339 -23.736 9.611 1.00 39.19 98 CYS A C 1
ATOM 745 O O . CYS A 1 98 ? -11.506 -23.486 9.336 1.00 39.19 98 CYS A O 1
ATOM 747 N N . GLY A 1 99 ? -9.593 -24.532 8.845 1.00 38.91 99 GLY A N 1
ATOM 748 C CA . GLY A 1 99 ? -10.116 -25.337 7.735 1.00 38.91 99 GLY A CA 1
ATOM 749 C C . GLY A 1 99 ? -10.344 -26.815 8.080 1.00 38.91 99 GLY A C 1
ATOM 750 O O . GLY A 1 99 ? -10.218 -27.646 7.186 1.00 38.91 99 GLY A O 1
ATOM 751 N N . LEU A 1 100 ? -10.594 -27.177 9.350 1.00 44.00 100 LEU A N 1
ATOM 752 C CA . LEU A 1 100 ? -10.721 -28.587 9.782 1.00 44.00 100 LEU A CA 1
ATOM 753 C C . LEU A 1 100 ? -11.840 -28.889 10.801 1.00 44.00 100 LEU A C 1
ATOM 755 O O . LEU A 1 100 ? -11.778 -29.910 11.479 1.00 44.00 100 LEU A O 1
ATOM 759 N N . CYS A 1 101 ? -12.891 -28.074 10.884 1.00 39.44 101 CYS A N 1
ATOM 760 C CA . CYS A 1 101 ? -14.114 -28.476 11.591 1.00 39.44 101 CYS A CA 1
ATOM 761 C C . CYS A 1 101 ? -15.348 -28.175 10.738 1.00 39.44 101 CYS A C 1
ATOM 763 O O . CYS A 1 101 ? -15.987 -27.135 10.889 1.00 39.44 101 CYS A O 1
ATOM 765 N N . GLY A 1 102 ? -15.656 -29.110 9.843 1.00 35.88 102 GLY A N 1
ATOM 766 C CA . GLY A 1 102 ? -16.919 -29.253 9.125 1.00 35.88 102 GLY A CA 1
ATOM 767 C C . GLY A 1 102 ? -17.134 -30.723 8.814 1.00 35.88 102 GLY A C 1
ATOM 768 O O . GLY A 1 102 ? -16.158 -31.343 8.334 1.00 35.88 102 GLY A O 1
#

Organism: NCBI:txid115553

Foldseek 3Di:
DDAVQVVVQVVVQVVLVVVQVVDPDPRDHRPVVVDDDDHVQVLQCVVDPPDDSDLVVLCVVQVNDPVVCPDPDPVSSVVSVVVSVCSSVVPDPCNVPPPPDD